Protein AF-A0A959P767-F1 (afdb_monomer)

Nearest PDB structures (foldseek):
  3qq6-assembly1_A  TM=7.472E-01  e=1.781E+00  Bacillus subtilis
  3zkc-assembly1_B  TM=8.055E-01  e=3.812E+00  Bacillus subtilis subsp. subtilis str. 168
  1b0n-assembly1_A  TM=5.247E-01  e=1.073E+00  Bacillus subtilis
  3zkc-assembly1_A  TM=7.778E-01  e=9.866E+00  Bacillus subtilis subsp. subtilis str. 168
  4yar-assembly1_A  TM=6.376E-01  e=6.7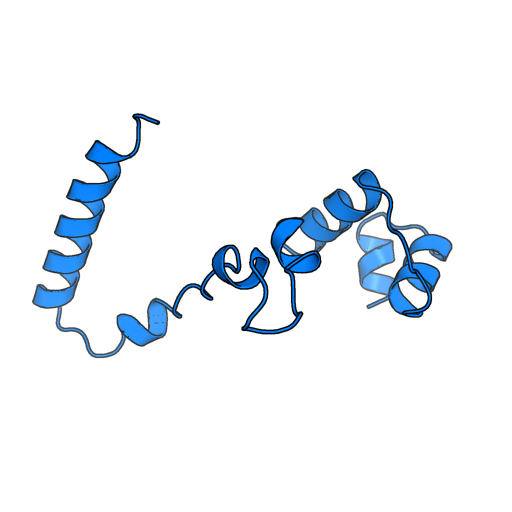44E+00  Streptomyces viridochromogenes

Structure (mmCIF, N/CA/C/O backbone):
data_AF-A0A959P767-F1
#
_entry.id   AF-A0A959P767-F1
#
loop_
_atom_site.group_PDB
_atom_site.id
_atom_site.type_symbol
_atom_site.label_atom_id
_atom_site.label_alt_id
_atom_site.label_comp_id
_atom_site.label_asym_id
_atom_site.label_entity_id
_atom_site.label_seq_id
_atom_site.pdbx_PDB_ins_code
_atom_site.Cartn_x
_atom_site.Cartn_y
_atom_site.Cartn_z
_atom_site.occupancy
_atom_site.B_iso_or_equiv
_atom_site.auth_seq_id
_atom_site.auth_comp_id
_atom_site.auth_asym_id
_atom_site.auth_atom_id
_atom_site.pdbx_PDB_model_num
ATOM 1 N N . MET A 1 1 ? 1.826 13.297 -9.909 1.00 85.00 1 MET A N 1
ATOM 2 C CA . MET A 1 1 ? 2.221 11.882 -9.734 1.00 85.00 1 MET A CA 1
ATOM 3 C C . MET A 1 1 ? 3.615 11.556 -10.279 1.00 85.00 1 MET A C 1
ATOM 5 O O . MET A 1 1 ? 4.451 11.141 -9.496 1.00 85.00 1 MET A O 1
ATOM 9 N N . ARG A 1 2 ? 3.938 11.784 -11.565 1.00 92.44 2 ARG A N 1
ATOM 10 C CA . ARG A 1 2 ? 5.291 11.481 -12.098 1.00 92.44 2 ARG A CA 1
ATOM 11 C C . ARG A 1 2 ? 6.429 12.159 -11.323 1.00 92.44 2 ARG A C 1
ATOM 13 O O . ARG A 1 2 ? 7.373 11.489 -10.937 1.00 92.44 2 ARG A O 1
ATOM 20 N N . ALA A 1 3 ? 6.319 13.468 -11.080 1.00 95.12 3 ALA A N 1
ATOM 21 C CA . ALA A 1 3 ? 7.320 14.215 -10.312 1.00 95.12 3 ALA A CA 1
ATOM 22 C C 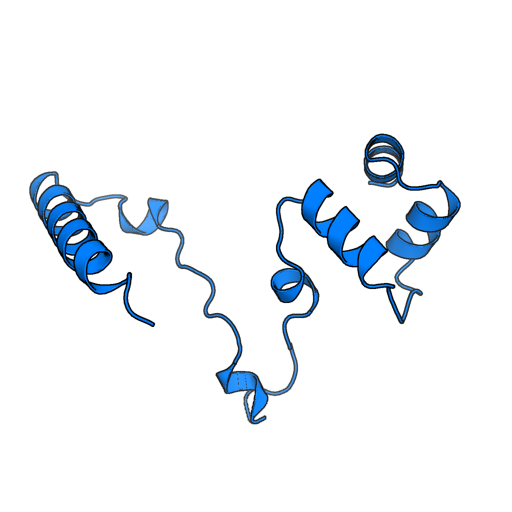. ALA A 1 3 ? 7.483 13.677 -8.880 1.00 95.12 3 ALA A C 1
ATOM 24 O O . ALA A 1 3 ? 8.592 13.620 -8.375 1.00 95.12 3 ALA A O 1
ATOM 25 N N . TYR A 1 4 ? 6.391 13.218 -8.263 1.00 96.06 4 TYR A N 1
ATOM 26 C CA . TYR A 1 4 ? 6.424 12.617 -6.933 1.00 96.06 4 TYR A CA 1
ATOM 27 C C . TYR A 1 4 ? 7.262 11.334 -6.920 1.00 96.06 4 TYR A C 1
ATOM 29 O O . TYR A 1 4 ? 8.174 11.227 -6.111 1.00 96.06 4 TYR A O 1
ATOM 37 N N . LEU A 1 5 ? 7.027 10.417 -7.867 1.00 95.19 5 LEU A N 1
ATOM 38 C CA . LEU A 1 5 ? 7.836 9.202 -8.011 1.00 95.19 5 LEU A CA 1
ATOM 39 C C . LEU A 1 5 ? 9.312 9.543 -8.253 1.00 95.19 5 LEU A C 1
ATOM 41 O O . LEU A 1 5 ? 10.185 8.998 -7.593 1.00 95.19 5 LEU A O 1
ATOM 45 N N . VAL A 1 6 ? 9.611 10.492 -9.143 1.00 95.81 6 VAL A N 1
ATOM 46 C CA . VAL A 1 6 ? 11.007 10.895 -9.389 1.00 95.81 6 VAL A CA 1
ATOM 47 C C . VAL A 1 6 ? 11.669 11.456 -8.126 1.00 95.81 6 VAL A C 1
ATOM 49 O O . VAL A 1 6 ? 12.799 11.089 -7.814 1.00 95.81 6 VAL A O 1
ATOM 52 N N . ASN A 1 7 ? 10.946 12.264 -7.348 1.00 96.25 7 ASN A N 1
ATOM 53 C CA . ASN A 1 7 ? 11.436 12.801 -6.077 1.00 96.25 7 ASN A CA 1
ATOM 54 C C . ASN A 1 7 ? 11.638 11.720 -4.998 1.00 96.25 7 ASN A C 1
ATOM 56 O O . ASN A 1 7 ? 12.415 11.938 -4.077 1.00 96.25 7 ASN A O 1
ATOM 60 N N . HIS A 1 8 ? 10.989 10.560 -5.130 1.00 95.00 8 HIS A N 1
ATOM 61 C CA . HIS A 1 8 ? 11.159 9.394 -4.252 1.00 95.00 8 HIS A CA 1
ATOM 62 C C . HIS A 1 8 ? 12.121 8.353 -4.852 1.00 95.00 8 HIS A C 1
ATOM 64 O O . HIS A 1 8 ? 12.041 7.161 -4.565 1.00 95.00 8 HIS A O 1
ATOM 70 N N . GLY A 1 9 ? 13.041 8.792 -5.718 1.00 93.50 9 GLY A N 1
ATOM 71 C CA . GLY A 1 9 ? 14.147 7.969 -6.206 1.00 93.50 9 GLY A CA 1
ATOM 72 C C . GLY A 1 9 ? 13.789 7.008 -7.338 1.00 93.50 9 GLY A C 1
ATOM 73 O O . GLY A 1 9 ? 14.566 6.099 -7.627 1.00 93.50 9 GLY A O 1
ATOM 74 N N . PHE A 1 10 ? 12.637 7.168 -7.991 1.00 95.56 10 PHE A N 1
ATOM 75 C CA . PHE A 1 10 ? 12.304 6.416 -9.201 1.00 95.56 10 PHE A CA 1
ATOM 76 C C . PHE A 1 10 ? 12.907 7.098 -10.429 1.00 95.56 10 PHE A C 1
ATOM 78 O O . PHE A 1 10 ? 12.849 8.317 -10.582 1.00 95.56 10 PHE A O 1
ATOM 85 N N . SER A 1 11 ? 13.452 6.315 -11.356 1.00 95.06 11 SER A N 1
ATOM 86 C CA . SER A 1 11 ? 13.853 6.854 -12.651 1.00 95.06 11 SER A CA 1
ATOM 87 C C . SER A 1 11 ? 12.633 7.341 -13.429 1.00 95.06 11 SER A C 1
ATOM 89 O O . SER A 1 11 ? 11.505 6.868 -13.264 1.00 95.06 11 SER A O 1
ATOM 91 N N . ASP A 1 12 ? 12.864 8.267 -14.351 1.00 95.06 12 ASP A N 1
ATOM 92 C CA . ASP A 1 12 ? 11.809 8.754 -15.232 1.00 95.06 12 ASP A CA 1
ATOM 93 C C . ASP A 1 12 ? 11.169 7.625 -16.070 1.00 95.06 12 ASP A C 1
ATOM 95 O O . ASP A 1 12 ? 9.955 7.587 -16.282 1.00 95.06 12 ASP A O 1
ATOM 99 N N . GLY A 1 13 ? 11.984 6.660 -16.506 1.00 93.81 13 GLY A N 1
ATOM 100 C CA . GLY A 1 13 ? 11.511 5.465 -17.204 1.00 93.81 13 GLY A CA 1
ATOM 101 C C . GLY A 1 13 ? 10.589 4.607 -16.335 1.00 93.81 13 GLY A C 1
ATOM 102 O O . GLY A 1 13 ? 9.487 4.273 -16.771 1.00 93.81 13 GLY A O 1
ATOM 103 N N . GLU A 1 14 ? 11.000 4.300 -15.099 1.00 92.69 14 GLU A N 1
ATOM 104 C CA . GLU A 1 14 ? 10.169 3.569 -14.131 1.00 92.69 14 GLU A CA 1
ATOM 105 C C . GLU A 1 14 ? 8.853 4.308 -13.870 1.00 92.69 14 GLU A C 1
ATOM 107 O O . GLU A 1 14 ? 7.783 3.712 -13.987 1.00 92.69 14 GLU A O 1
ATOM 112 N N . ALA A 1 15 ? 8.910 5.615 -13.602 1.00 94.31 15 ALA A N 1
ATOM 113 C CA . ALA A 1 15 ? 7.728 6.423 -13.328 1.00 94.31 15 ALA A CA 1
ATOM 114 C C . ALA A 1 15 ? 6.746 6.427 -14.511 1.00 94.31 15 ALA A C 1
ATOM 116 O O . ALA A 1 15 ? 5.541 6.261 -14.320 1.00 94.31 15 ALA A O 1
ATOM 117 N N . ARG A 1 16 ? 7.237 6.571 -15.749 1.00 93.94 16 ARG A N 1
ATOM 118 C CA . ARG A 1 16 ? 6.388 6.505 -16.950 1.00 93.94 16 ARG A CA 1
ATOM 119 C C . ARG A 1 16 ? 5.765 5.126 -17.143 1.00 93.94 16 ARG A C 1
ATOM 121 O O . ARG A 1 16 ? 4.575 5.042 -17.439 1.00 93.94 16 ARG A O 1
ATOM 128 N N . ASN A 1 17 ? 6.530 4.056 -16.945 1.00 92.44 17 ASN A N 1
ATOM 129 C CA . ASN A 1 17 ? 6.025 2.692 -17.102 1.00 92.44 17 ASN A CA 1
ATOM 130 C C . ASN A 1 17 ? 4.960 2.353 -16.053 1.00 92.44 17 ASN A C 1
ATOM 132 O O . ASN A 1 17 ? 3.902 1.827 -16.412 1.00 92.44 17 ASN A O 1
ATOM 136 N N . LEU A 1 18 ? 5.194 2.709 -14.788 1.00 91.50 18 LEU A N 1
ATOM 137 C CA . LEU A 1 18 ? 4.238 2.520 -13.696 1.00 91.50 18 LEU A CA 1
ATOM 138 C C . LEU A 1 18 ? 2.927 3.271 -13.962 1.00 91.50 18 LEU A C 1
ATOM 140 O O . LEU A 1 18 ? 1.851 2.684 -13.889 1.00 91.50 18 LEU A O 1
ATOM 144 N N . LEU A 1 19 ? 3.012 4.544 -14.362 1.00 92.88 19 LEU A N 1
ATOM 145 C CA . LEU A 1 19 ? 1.833 5.386 -14.594 1.00 92.88 19 LEU A CA 1
ATOM 146 C C . LEU A 1 19 ? 1.089 5.074 -15.895 1.00 92.88 19 LEU A C 1
ATOM 148 O O . LEU A 1 19 ? -0.064 5.465 -16.046 1.00 92.88 19 LEU A O 1
ATOM 152 N N . SER A 1 20 ? 1.720 4.373 -16.837 1.00 93.00 20 SER A N 1
ATOM 153 C CA . SER A 1 20 ? 1.084 4.025 -18.111 1.00 93.00 20 SER A CA 1
ATOM 154 C C . SER A 1 20 ? -0.062 3.016 -17.977 1.00 93.00 20 SER A C 1
ATOM 156 O O . SER A 1 20 ? -0.825 2.847 -18.925 1.00 93.00 20 SER A O 1
ATOM 158 N N . GLY A 1 21 ? -0.133 2.276 -16.862 1.00 85.81 21 GLY A N 1
ATOM 159 C CA . GLY A 1 21 ? -1.064 1.155 -16.681 1.00 85.81 21 GLY A CA 1
ATOM 160 C C . GLY A 1 21 ? -0.801 -0.052 -17.598 1.00 85.81 21 GLY A C 1
ATOM 161 O O . GLY A 1 21 ? -1.527 -1.043 -17.545 1.00 85.81 21 GLY A O 1
ATOM 162 N N . LYS A 1 22 ? 0.236 0.002 -18.448 1.00 87.75 22 LYS A N 1
ATOM 163 C CA . LYS A 1 22 ? 0.603 -1.083 -19.375 1.00 87.75 22 LYS A CA 1
ATOM 164 C C . LYS A 1 22 ? 1.476 -2.150 -18.720 1.00 87.75 22 LYS A C 1
ATOM 166 O O . LYS A 1 22 ? 1.578 -3.256 -19.243 1.00 87.75 22 LYS A O 1
ATOM 171 N N . THR A 1 23 ? 2.095 -1.825 -17.588 1.00 87.56 23 THR A N 1
ATOM 172 C CA . THR A 1 23 ? 2.940 -2.743 -16.823 1.00 87.56 23 THR A CA 1
ATOM 173 C C . THR A 1 23 ? 2.104 -3.914 -16.306 1.00 87.56 23 THR A C 1
ATOM 175 O O . THR A 1 23 ? 1.159 -3.717 -15.549 1.00 87.56 23 THR A O 1
ATOM 178 N N . LYS A 1 24 ? 2.437 -5.137 -16.737 1.00 87.69 24 LYS A N 1
ATOM 179 C CA . LYS A 1 24 ? 1.756 -6.381 -16.320 1.00 87.69 24 LYS A CA 1
ATOM 180 C C . LYS A 1 24 ? 2.476 -7.131 -15.201 1.00 87.69 24 LYS A C 1
ATOM 182 O O . LYS A 1 24 ? 1.898 -8.026 -14.600 1.00 87.69 24 LYS A O 1
ATOM 187 N N . SER A 1 25 ? 3.724 -6.767 -14.932 1.00 89.69 25 SER A N 1
ATOM 188 C CA . SER A 1 25 ? 4.569 -7.381 -13.912 1.00 89.69 25 SER A CA 1
ATOM 189 C C . SER A 1 25 ? 5.446 -6.319 -13.269 1.00 89.69 25 SER A C 1
ATOM 191 O O . SER A 1 25 ? 6.003 -5.473 -13.970 1.00 89.69 25 SER A O 1
ATOM 193 N N . VAL A 1 26 ? 5.618 -6.399 -11.957 1.00 90.44 26 VAL A N 1
ATOM 194 C CA . VAL A 1 26 ? 6.503 -5.528 -11.184 1.00 90.44 26 VAL A CA 1
ATOM 195 C C . VAL A 1 26 ? 7.515 -6.404 -10.452 1.00 90.44 26 VAL A C 1
ATOM 197 O O . VAL A 1 26 ? 7.168 -7.477 -9.962 1.00 90.44 26 VAL A O 1
ATOM 200 N N . ARG A 1 27 ? 8.783 -5.985 -10.414 1.00 92.19 27 ARG A N 1
ATOM 201 C CA . ARG A 1 27 ? 9.788 -6.668 -9.589 1.00 92.19 27 ARG A CA 1
ATOM 202 C C . ARG A 1 27 ? 9.499 -6.382 -8.112 1.00 92.19 27 ARG A C 1
ATOM 204 O O . ARG A 1 27 ? 9.022 -5.296 -7.789 1.00 92.19 27 ARG A O 1
ATOM 211 N N . LEU A 1 28 ? 9.790 -7.334 -7.224 1.00 93.25 28 LEU A N 1
ATOM 212 C CA . LEU A 1 28 ? 9.482 -7.199 -5.793 1.00 93.25 28 LEU A CA 1
ATOM 213 C C . LEU A 1 28 ? 10.181 -5.997 -5.147 1.00 93.25 28 LEU A C 1
ATOM 215 O O . LEU A 1 28 ? 9.571 -5.301 -4.350 1.00 93.25 28 LEU A O 1
ATOM 219 N N . ASP A 1 29 ? 11.416 -5.693 -5.539 1.00 93.94 29 ASP A N 1
ATOM 220 C CA . ASP A 1 29 ? 12.146 -4.519 -5.048 1.00 93.94 29 ASP A CA 1
ATOM 221 C C . ASP A 1 29 ? 11.481 -3.196 -5.458 1.00 93.94 29 ASP A C 1
ATOM 223 O O . ASP A 1 29 ? 11.411 -2.254 -4.671 1.00 93.94 29 ASP A O 1
ATOM 227 N N . LEU A 1 30 ? 10.944 -3.130 -6.679 1.00 93.06 30 LEU A N 1
ATOM 228 C CA . LEU A 1 30 ? 10.179 -1.975 -7.142 1.00 93.06 30 LEU A CA 1
ATOM 229 C C . LEU A 1 30 ? 8.840 -1.849 -6.398 1.00 93.06 30 LEU A C 1
ATOM 231 O O . LEU A 1 30 ? 8.416 -0.736 -6.095 1.00 93.06 30 LEU A O 1
ATOM 235 N N . LEU A 1 31 ? 8.196 -2.976 -6.083 1.00 94.25 31 LEU A N 1
ATOM 236 C CA . LEU A 1 31 ? 6.972 -3.018 -5.282 1.00 94.25 31 LEU A CA 1
ATOM 237 C C . LEU A 1 31 ? 7.214 -2.529 -3.846 1.00 94.25 31 LEU A C 1
ATOM 239 O O . LEU A 1 31 ? 6.426 -1.737 -3.337 1.00 94.25 31 LEU A O 1
ATOM 243 N N . THR A 1 32 ? 8.317 -2.944 -3.220 1.00 94.25 32 THR A N 1
ATOM 244 C CA . THR A 1 32 ? 8.700 -2.478 -1.881 1.00 94.25 32 THR A CA 1
ATOM 245 C C . THR A 1 32 ? 8.937 -0.972 -1.870 1.00 94.25 32 THR A C 1
ATOM 247 O O . THR A 1 32 ? 8.313 -0.274 -1.079 1.00 94.25 32 THR A O 1
ATOM 250 N N . ARG A 1 33 ? 9.731 -0.447 -2.814 1.00 94.81 33 ARG A N 1
ATOM 251 C CA . ARG A 1 33 ? 9.977 1.002 -2.946 1.00 94.81 33 ARG A CA 1
ATOM 252 C C . ARG A 1 33 ? 8.692 1.802 -3.149 1.00 94.81 33 ARG A C 1
ATOM 254 O O . ARG A 1 33 ? 8.567 2.917 -2.655 1.00 94.81 33 ARG A O 1
ATOM 261 N N . LEU A 1 34 ? 7.736 1.255 -3.905 1.00 94.62 34 LEU A N 1
ATOM 262 C CA . LEU A 1 34 ? 6.419 1.875 -4.063 1.00 94.62 34 LEU A CA 1
ATOM 263 C C . LEU A 1 34 ? 5.710 1.976 -2.721 1.00 94.62 34 LEU A C 1
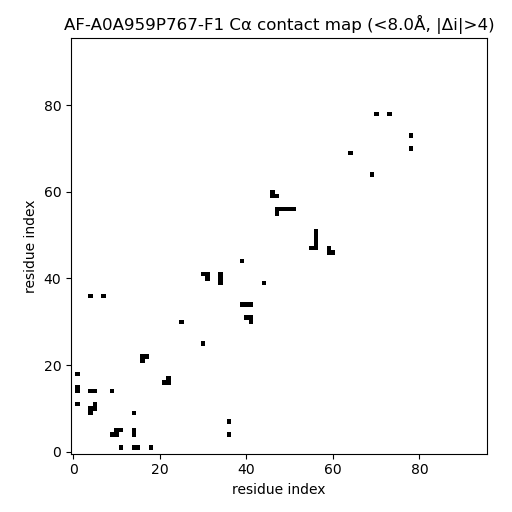ATOM 265 O O . LEU A 1 34 ? 5.218 3.043 -2.377 1.00 94.62 34 LEU A O 1
ATOM 269 N N . CYS A 1 35 ? 5.682 0.896 -1.954 1.00 94.94 35 CYS A N 1
ATOM 270 C CA . CYS A 1 35 ? 4.999 0.920 -0.675 1.00 94.94 35 CYS A CA 1
ATOM 271 C C . CYS A 1 35 ? 5.689 1.758 0.399 1.00 94.94 35 CYS A C 1
ATOM 273 O O . CYS A 1 35 ? 4.994 2.379 1.193 1.00 94.94 35 CYS A O 1
ATOM 275 N N . GLU A 1 36 ? 7.014 1.879 0.367 1.00 94.81 36 GLU A N 1
ATOM 276 C CA . GLU A 1 36 ? 7.737 2.851 1.192 1.00 94.81 36 GLU A CA 1
ATOM 277 C C . GLU A 1 36 ? 7.345 4.293 0.844 1.00 94.81 36 GLU A C 1
ATOM 279 O O . GLU A 1 36 ? 7.155 5.111 1.736 1.00 94.81 36 GLU A O 1
ATOM 284 N N . ALA A 1 37 ? 7.176 4.604 -0.446 1.00 95.19 37 ALA A N 1
ATOM 285 C CA . ALA A 1 37 ? 6.769 5.939 -0.877 1.00 95.19 37 ALA A CA 1
ATOM 286 C C . ALA A 1 37 ? 5.303 6.260 -0.537 1.00 95.19 37 ALA A C 1
ATOM 288 O O . ALA A 1 37 ? 4.983 7.413 -0.286 1.00 95.19 37 ALA A O 1
ATOM 289 N N . PHE A 1 38 ? 4.409 5.268 -0.550 1.00 94.00 38 PHE A N 1
ATOM 290 C CA . PHE A 1 38 ? 2.963 5.465 -0.371 1.00 94.00 38 PHE A CA 1
ATOM 291 C C . PHE A 1 38 ? 2.418 4.965 0.972 1.00 94.00 38 PHE A C 1
ATOM 293 O O . PHE A 1 38 ? 1.202 4.873 1.121 1.00 94.00 38 PHE A O 1
ATOM 300 N N . GLU A 1 39 ? 3.295 4.632 1.921 1.00 93.12 39 GLU A N 1
ATOM 301 C CA . GLU A 1 39 ? 2.924 4.137 3.253 1.00 93.12 39 GLU A CA 1
ATOM 302 C C . GLU A 1 39 ? 1.958 2.934 3.191 1.00 93.12 39 GLU A C 1
ATOM 304 O O . GLU A 1 39 ? 0.957 2.866 3.902 1.00 93.12 39 GLU A O 1
ATOM 309 N N . CYS A 1 40 ? 2.253 1.968 2.312 1.00 91.19 40 CYS A N 1
ATOM 310 C CA . CYS A 1 40 ? 1.486 0.724 2.179 1.00 91.19 40 CYS A CA 1
ATOM 311 C C . CYS A 1 40 ? 2.298 -0.529 2.505 1.00 91.19 40 CYS A C 1
ATOM 313 O O . CYS A 1 40 ? 3.508 -0.489 2.714 1.00 91.19 40 CYS A O 1
ATOM 315 N N . SER A 1 41 ? 1.627 -1.680 2.501 1.00 89.94 41 SER A N 1
ATOM 316 C CA . SER A 1 41 ? 2.250 -2.996 2.387 1.00 89.94 41 SER A CA 1
ATOM 317 C C . SER A 1 41 ? 2.021 -3.589 0.987 1.00 89.94 41 SER A C 1
ATOM 319 O O . SER A 1 41 ? 1.002 -3.303 0.352 1.00 89.94 41 SER A O 1
ATOM 321 N N . PRO A 1 42 ? 2.907 -4.475 0.489 1.00 91.44 42 PRO A N 1
ATOM 322 C CA . PRO A 1 42 ? 2.717 -5.151 -0.800 1.00 91.44 42 PRO A CA 1
ATOM 323 C C . PRO A 1 42 ? 1.353 -5.838 -0.953 1.00 91.44 42 PRO A C 1
ATOM 325 O O . PRO A 1 42 ? 0.785 -5.862 -2.045 1.00 91.44 42 PRO A O 1
ATOM 328 N N . ASN A 1 43 ? 0.803 -6.350 0.150 1.00 87.44 43 ASN A N 1
ATOM 329 C CA . ASN A 1 43 ? -0.510 -6.991 0.174 1.00 87.44 43 ASN A CA 1
ATOM 330 C C . ASN A 1 43 ? -1.648 -6.018 -0.153 1.00 87.44 43 ASN A C 1
ATOM 332 O O . ASN A 1 43 ? -2.663 -6.447 -0.685 1.00 87.44 43 ASN A O 1
ATOM 336 N N . ASP A 1 44 ? -1.486 -4.722 0.116 1.00 85.94 44 ASP A N 1
ATOM 337 C CA . ASP A 1 44 ? -2.517 -3.719 -0.171 1.00 85.94 44 ASP A CA 1
ATOM 338 C C . ASP A 1 44 ? -2.587 -3.402 -1.677 1.00 85.94 44 ASP A C 1
ATOM 340 O O . ASP A 1 44 ? -3.642 -3.039 -2.197 1.00 85.94 44 ASP A O 1
ATOM 344 N N . LEU A 1 45 ? -1.479 -3.602 -2.404 1.00 87.50 45 LEU A N 1
ATOM 345 C CA . LEU A 1 45 ? -1.407 -3.458 -3.863 1.00 87.50 45 LEU A CA 1
ATOM 346 C C . LEU A 1 45 ? -1.775 -4.746 -4.610 1.00 87.50 45 LEU A C 1
ATOM 348 O O . LEU A 1 45 ? -2.281 -4.683 -5.731 1.00 87.50 45 LEU A O 1
ATOM 352 N N . LEU A 1 46 ? -1.499 -5.902 -4.005 1.00 87.19 46 LEU A N 1
ATOM 353 C CA . LEU A 1 46 ? -1.712 -7.226 -4.597 1.00 87.19 46 LEU A CA 1
ATOM 354 C C . LEU A 1 46 ? -2.985 -7.925 -4.099 1.00 87.19 46 LEU A C 1
ATOM 356 O O . LEU A 1 46 ? -3.165 -9.112 -4.373 1.00 87.19 46 LEU A O 1
ATOM 360 N N . ASP A 1 47 ? -3.862 -7.212 -3.388 1.00 84.50 47 ASP A N 1
ATOM 361 C CA . ASP A 1 47 ? -5.096 -7.788 -2.859 1.00 84.50 47 ASP A CA 1
ATOM 362 C C . ASP A 1 47 ? -5.958 -8.391 -3.978 1.00 84.50 47 ASP A C 1
ATOM 364 O O 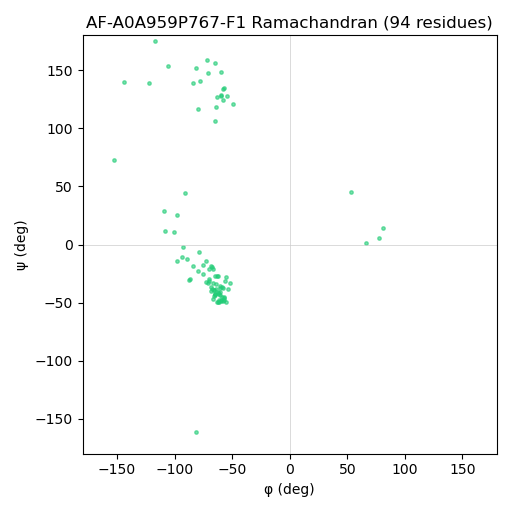. ASP A 1 47 ? -6.158 -7.809 -5.054 1.00 84.50 47 ASP A O 1
ATOM 368 N N . TRP A 1 48 ? -6.471 -9.591 -3.726 1.00 83.12 48 TRP A N 1
ATOM 369 C CA . TRP A 1 48 ? -7.189 -10.357 -4.729 1.00 83.12 48 TRP A CA 1
ATOM 370 C C . TRP A 1 48 ? -8.629 -9.846 -4.861 1.00 83.12 48 TRP A C 1
ATOM 372 O O . TRP A 1 48 ? -9.437 -9.940 -3.938 1.00 83.12 48 TRP A O 1
ATOM 382 N N . ARG A 1 49 ? -8.970 -9.319 -6.044 1.00 81.50 49 ARG A N 1
ATOM 383 C CA . ARG A 1 49 ? -10.286 -8.719 -6.349 1.00 81.50 49 ARG A CA 1
ATOM 384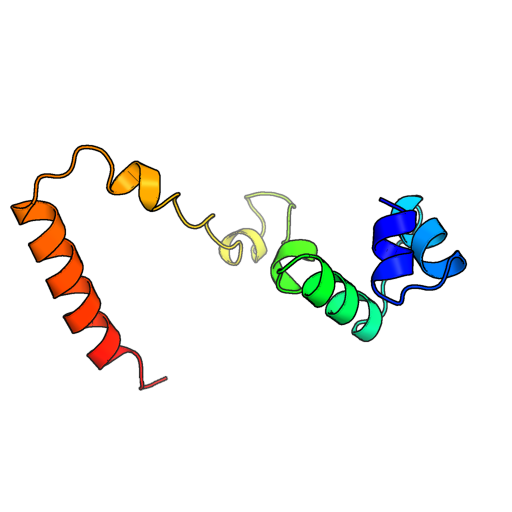 C C . ARG A 1 49 ? -11.144 -9.555 -7.305 1.00 81.50 49 ARG A C 1
ATOM 386 O O . ARG A 1 49 ? -11.907 -8.995 -8.089 1.00 81.50 49 ARG A O 1
ATOM 393 N N . GLY A 1 50 ? -10.977 -10.875 -7.302 1.00 83.31 50 GLY A N 1
ATOM 394 C CA . GLY A 1 50 ? -11.786 -11.764 -8.138 1.00 83.31 50 GLY A CA 1
ATOM 395 C C . GLY A 1 50 ? -13.158 -12.089 -7.532 1.00 83.31 50 GLY A C 1
ATOM 396 O O . GLY A 1 50 ? -13.651 -11.389 -6.649 1.00 83.31 50 GLY A O 1
ATOM 397 N N . ASP A 1 51 ? -13.776 -13.162 -8.026 1.00 86.06 51 ASP A N 1
ATOM 398 C CA . ASP A 1 51 ? -15.117 -13.613 -7.631 1.00 86.06 51 ASP A CA 1
ATOM 399 C C . ASP A 1 51 ? -15.258 -13.903 -6.118 1.00 86.06 51 ASP A C 1
ATOM 401 O O . ASP A 1 51 ? -14.463 -14.622 -5.513 1.00 86.06 51 ASP A O 1
ATOM 405 N N . ALA A 1 52 ? -16.332 -13.412 -5.502 1.00 81.12 52 ALA A N 1
ATOM 406 C CA . ALA A 1 52 ? -16.663 -13.707 -4.111 1.00 81.12 52 ALA A CA 1
ATOM 407 C C . ALA A 1 52 ? -16.775 -15.220 -3.812 1.00 81.12 52 ALA A C 1
ATOM 409 O O . ALA A 1 52 ? -16.492 -15.629 -2.687 1.00 81.12 52 ALA A O 1
ATOM 410 N N . GLY A 1 53 ? -17.128 -16.053 -4.799 1.00 86.19 53 GLY A N 1
ATOM 411 C CA . GLY A 1 53 ? -17.232 -17.510 -4.651 1.00 86.19 53 GLY A CA 1
ATOM 412 C C . GLY A 1 53 ? -15.905 -18.284 -4.681 1.00 86.19 53 GLY A C 1
ATOM 413 O O . GLY A 1 53 ? -15.900 -19.495 -4.466 1.00 86.19 53 GLY A O 1
ATOM 414 N N . HIS A 1 54 ? -14.774 -17.632 -4.959 1.00 90.44 54 HIS A N 1
ATOM 415 C CA . HIS A 1 54 ? -13.475 -18.305 -5.057 1.00 90.44 54 HIS A CA 1
ATOM 416 C C . HIS A 1 54 ? -12.839 -18.542 -3.682 1.00 90.44 54 HIS A C 1
ATOM 418 O O . HIS A 1 54 ? -12.981 -17.727 -2.780 1.00 90.44 54 HIS A O 1
ATOM 424 N N . VAL A 1 55 ? -12.018 -19.586 -3.537 1.00 88.75 55 VAL A N 1
ATOM 425 C CA . VAL A 1 55 ? -11.344 -19.915 -2.262 1.00 88.75 55 VAL A CA 1
ATOM 426 C C . VAL A 1 55 ? -10.488 -18.772 -1.699 1.00 88.75 55 VAL A C 1
ATOM 428 O O . VAL A 1 55 ? -10.401 -18.599 -0.488 1.00 88.75 55 VAL A O 1
ATOM 431 N N . LEU A 1 56 ? -9.902 -17.945 -2.572 1.00 85.50 56 LEU A N 1
ATOM 432 C CA . LEU A 1 56 ? -9.091 -16.786 -2.170 1.00 85.50 56 LEU A CA 1
ATOM 433 C C . LEU A 1 56 ? -9.921 -15.621 -1.616 1.00 85.50 56 LEU A C 1
ATOM 435 O O . LEU A 1 56 ? -9.353 -14.737 -0.982 1.00 85.50 56 LEU A O 1
ATOM 439 N N . SER A 1 57 ? -11.245 -15.609 -1.807 1.00 84.69 57 SER A N 1
ATOM 440 C CA . SER A 1 57 ? -12.100 -14.561 -1.240 1.00 84.69 57 SER A CA 1
ATOM 441 C C . SER A 1 57 ? -12.077 -14.571 0.291 1.00 84.69 57 SER A C 1
ATOM 443 O O . SER A 1 57 ? -12.203 -13.517 0.908 1.00 84.69 57 SER A O 1
ATOM 445 N N . GLN A 1 58 ? -11.823 -15.737 0.892 1.00 83.56 58 GLN A N 1
ATOM 446 C CA . GLN A 1 58 ? -11.701 -15.926 2.339 1.00 83.56 58 GLN A CA 1
ATOM 447 C C . GLN A 1 58 ? -10.431 -15.291 2.920 1.00 83.56 58 GLN A C 1
ATOM 449 O O . GLN A 1 58 ? -10.373 -15.024 4.114 1.00 83.56 58 GLN A O 1
ATOM 454 N N . LEU A 1 59 ? -9.416 -15.051 2.082 1.00 81.19 59 LEU A N 1
ATOM 455 C CA . LEU A 1 59 ? -8.148 -14.437 2.483 1.00 81.19 59 LEU A CA 1
ATOM 456 C C . LEU A 1 59 ? -8.147 -12.915 2.312 1.00 81.19 59 LEU A C 1
ATOM 458 O O . LEU A 1 59 ? -7.150 -12.266 2.631 1.00 81.19 59 LEU A O 1
ATOM 462 N N . ARG A 1 60 ? -9.233 -12.332 1.791 1.00 80.06 60 ARG A N 1
ATOM 463 C CA . ARG A 1 60 ? -9.337 -10.882 1.627 1.00 80.06 60 ARG A CA 1
ATOM 464 C C . ARG A 1 60 ? -9.299 -10.228 2.999 1.00 80.06 60 ARG A C 1
ATOM 466 O O . ARG A 1 60 ? -10.107 -10.558 3.868 1.00 80.06 60 ARG A O 1
ATOM 473 N N . LYS A 1 61 ? -8.392 -9.266 3.179 1.00 72.44 61 LYS A N 1
ATOM 474 C CA . LYS A 1 61 ? -8.404 -8.426 4.377 1.00 72.44 61 LYS A CA 1
ATOM 475 C C . LYS A 1 61 ? -9.765 -7.732 4.444 1.00 72.44 61 LYS A C 1
ATOM 477 O O . LYS A 1 61 ? -10.161 -7.042 3.502 1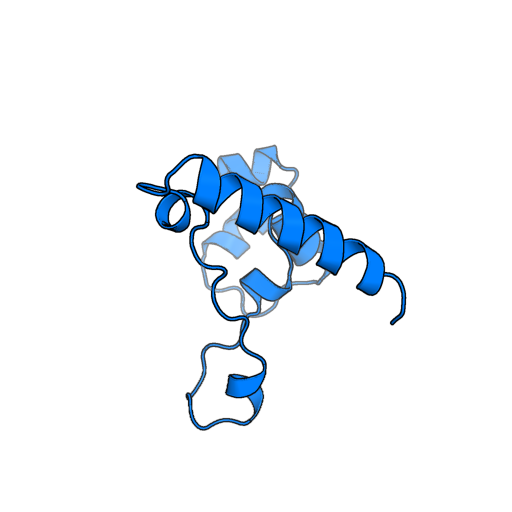.00 72.44 61 LYS A O 1
ATOM 482 N N . SER A 1 62 ? -10.484 -7.887 5.553 1.00 68.31 62 SER A N 1
ATOM 483 C CA . SER A 1 62 ? -11.575 -6.965 5.856 1.00 68.31 62 SER A CA 1
ATOM 484 C C . SER A 1 62 ? -10.962 -5.572 5.948 1.00 68.31 62 SER A C 1
ATOM 486 O O . SER A 1 62 ? -9.973 -5.404 6.666 1.00 68.31 62 SER A O 1
ATOM 488 N N . MET A 1 63 ? -11.506 -4.589 5.223 1.00 65.31 63 MET A N 1
ATOM 489 C CA . MET A 1 63 ? -11.128 -3.194 5.454 1.00 65.31 63 MET A CA 1
ATOM 490 C C . MET A 1 63 ? -11.236 -2.935 6.953 1.00 65.31 63 MET A C 1
ATOM 492 O O . MET A 1 63 ? -12.306 -3.149 7.528 1.00 65.31 63 MET A O 1
ATOM 496 N N . ALA A 1 64 ? -10.123 -2.538 7.576 1.00 69.06 64 ALA A N 1
ATOM 497 C CA . ALA A 1 64 ? -10.161 -2.112 8.961 1.00 69.06 64 ALA A CA 1
ATOM 498 C C . ALA A 1 64 ? -11.217 -1.000 9.049 1.00 69.06 64 ALA A C 1
ATOM 500 O O . ALA A 1 64 ? -11.211 -0.093 8.206 1.00 69.06 64 ALA A O 1
ATOM 501 N N . PRO A 1 65 ? -12.180 -1.103 9.976 1.00 73.81 65 PRO A N 1
ATOM 502 C CA . PRO A 1 65 ? -13.168 -0.054 10.124 1.00 73.81 65 PRO A CA 1
ATOM 503 C C . PRO A 1 65 ? -12.452 1.254 10.468 1.00 73.81 65 PRO A C 1
ATOM 505 O O . PRO A 1 65 ? -11.411 1.244 11.125 1.00 73.81 65 PRO A O 1
ATOM 508 N N . ASN A 1 66 ? -13.008 2.378 10.022 1.00 82.69 66 ASN A N 1
ATOM 509 C CA . ASN A 1 66 ? -12.521 3.685 10.436 1.00 82.69 66 ASN A CA 1
ATOM 510 C C . ASN A 1 66 ? -12.767 3.822 11.947 1.00 82.69 66 ASN A C 1
ATOM 512 O O . ASN A 1 66 ? -13.915 3.914 12.390 1.00 82.69 66 ASN A O 1
ATOM 516 N N . ILE A 1 67 ? -11.695 3.735 12.734 1.00 87.06 67 ILE A N 1
ATOM 517 C CA . ILE A 1 67 ? -11.786 3.693 14.193 1.00 87.06 67 ILE A CA 1
ATOM 518 C C . ILE A 1 67 ? -12.291 5.037 14.710 1.00 87.06 67 ILE A C 1
ATOM 520 O O . ILE A 1 67 ? -13.132 5.061 15.601 1.00 87.06 67 ILE A O 1
ATOM 524 N N . GLU A 1 68 ? -11.869 6.147 14.107 1.00 86.88 68 GLU A N 1
ATOM 525 C CA . GLU A 1 68 ? -12.287 7.494 14.489 1.00 86.88 68 GLU A CA 1
ATOM 526 C C . GLU A 1 68 ? -13.813 7.647 14.428 1.00 86.88 68 GLU A C 1
ATOM 528 O O . GLU A 1 68 ? -14.425 8.102 15.392 1.00 86.88 68 GLU A O 1
ATOM 533 N N . GLN A 1 69 ? -14.442 7.172 13.350 1.00 87.00 69 GLN A N 1
ATOM 534 C CA . GLN A 1 69 ? -15.900 7.153 13.203 1.00 87.00 69 GLN A CA 1
ATOM 535 C C . GLN A 1 69 ? -16.595 6.248 14.226 1.00 87.00 69 GLN A C 1
ATOM 537 O O . GLN A 1 69 ? -17.710 6.542 14.648 1.00 87.00 69 GLN A O 1
ATOM 542 N N . LEU A 1 70 ? -15.971 5.138 14.629 1.00 86.12 70 LEU A N 1
ATOM 543 C CA . LEU A 1 70 ? -16.541 4.239 15.640 1.00 86.12 70 LEU A CA 1
ATOM 544 C C . LEU A 1 70 ? -16.477 4.825 17.055 1.00 86.12 70 LEU A C 1
ATOM 546 O O . LEU A 1 70 ? -17.346 4.534 17.887 1.00 86.12 70 LEU A O 1
ATOM 550 N N . LEU A 1 71 ? -15.443 5.623 17.324 1.00 90.56 71 LEU A N 1
ATOM 551 C CA . LEU A 1 71 ? -15.246 6.315 18.593 1.00 90.56 71 LEU A CA 1
ATOM 552 C C . LEU A 1 71 ? -16.104 7.582 18.695 1.00 90.56 71 LEU A C 1
ATOM 554 O O . LE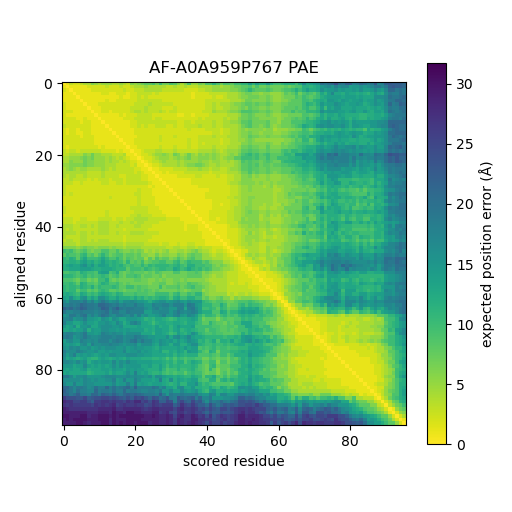U A 1 71 ? -16.425 8.017 19.802 1.00 90.56 71 LEU A O 1
ATOM 558 N N . GLU A 1 72 ? -16.518 8.154 17.564 1.00 93.06 72 GLU A N 1
ATOM 559 C CA . GLU A 1 72 ? -17.389 9.324 17.536 1.00 93.06 72 GLU A CA 1
ATOM 560 C C . GLU A 1 72 ? -18.733 9.035 18.237 1.00 93.06 72 GLU A C 1
ATOM 562 O O . GLU A 1 72 ? -19.406 8.028 18.002 1.00 93.06 72 GLU A O 1
ATOM 567 N N . GLY A 1 73 ? -19.114 9.913 19.168 1.00 90.62 73 GLY A N 1
ATOM 568 C CA . GLY A 1 73 ? -20.345 9.779 19.954 1.00 90.62 73 GLY A CA 1
ATOM 569 C C . GLY A 1 73 ? -20.293 8.772 21.110 1.00 90.62 73 GLY A C 1
ATOM 570 O O . GLY A 1 73 ? -21.324 8.546 21.742 1.00 90.62 73 GLY A O 1
ATOM 571 N N . LYS A 1 74 ? -19.133 8.174 21.414 1.00 94.94 74 LYS A N 1
ATOM 572 C CA . LYS A 1 74 ? -18.954 7.349 22.621 1.00 94.94 74 LYS A CA 1
ATOM 573 C C . LYS A 1 74 ? -18.784 8.225 23.860 1.00 94.94 74 LYS A C 1
ATOM 575 O O . LYS A 1 74 ? -18.118 9.259 23.823 1.00 94.94 74 LYS A O 1
ATOM 580 N N . SER A 1 75 ? -19.382 7.802 24.968 1.00 96.25 75 SER A N 1
ATOM 581 C CA . SER A 1 75 ? -19.182 8.443 26.267 1.00 96.25 75 SER A CA 1
ATOM 582 C C . SER A 1 75 ? -17.782 8.152 26.829 1.00 96.25 75 SER A C 1
ATOM 584 O O . SER A 1 75 ? -17.161 7.152 26.454 1.00 96.25 75 SER A O 1
ATOM 586 N N . PRO A 1 76 ? -17.279 8.974 27.768 1.00 95.00 76 PRO A N 1
ATOM 587 C CA . PRO A 1 76 ? -16.002 8.714 28.433 1.00 95.00 76 PRO A CA 1
ATOM 588 C C . PRO A 1 76 ? -15.909 7.316 29.063 1.00 95.00 76 PRO A C 1
ATOM 590 O O . PRO A 1 76 ? -14.867 6.677 28.967 1.00 95.00 76 PRO A O 1
ATOM 593 N N . GLN A 1 77 ? -17.002 6.814 29.646 1.00 95.19 77 GLN A N 1
ATOM 594 C CA . GLN A 1 77 ? -17.052 5.492 30.277 1.00 95.19 77 GLN A CA 1
ATOM 595 C C . GLN A 1 77 ? -16.945 4.357 29.252 1.00 95.19 77 GLN A C 1
ATOM 597 O O . GLN A 1 77 ? -16.261 3.365 29.489 1.00 95.19 77 GLN A O 1
ATOM 602 N N . GLU A 1 78 ? -17.606 4.497 28.100 1.00 94.75 78 GLU A N 1
ATOM 603 C CA . GLU A 1 78 ? -17.490 3.520 27.013 1.00 94.75 78 GLU A CA 1
ATOM 604 C C . GLU A 1 78 ? -16.074 3.499 26.429 1.00 94.75 78 GLU A C 1
ATOM 606 O O . GLU A 1 78 ? -15.555 2.427 26.125 1.00 94.75 78 GLU A O 1
ATOM 611 N N . LEU A 1 79 ? -15.436 4.666 26.298 1.00 94.81 79 LEU A N 1
ATOM 612 C CA . LEU A 1 79 ? -14.053 4.771 25.830 1.00 94.81 79 LEU A CA 1
ATOM 613 C C . LEU A 1 79 ? -13.068 4.118 26.806 1.00 94.81 79 LEU A C 1
ATOM 615 O O . LEU A 1 79 ? -12.182 3.384 26.373 1.00 94.81 79 LEU A O 1
ATOM 619 N N . GLU A 1 80 ? -13.236 4.339 28.109 1.00 95.12 80 GLU A N 1
ATOM 620 C CA . GLU A 1 80 ? -12.400 3.724 29.145 1.00 95.12 80 GLU A CA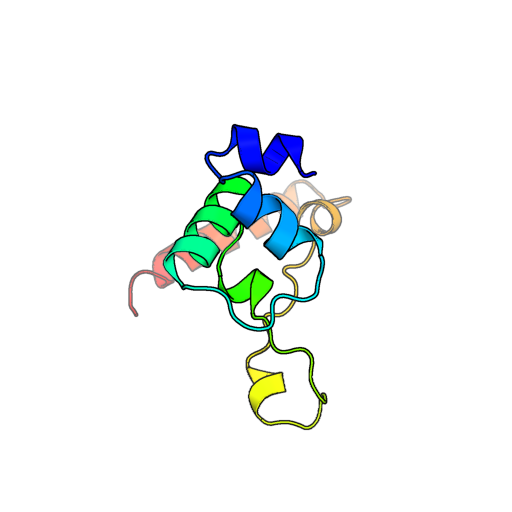 1
ATOM 621 C C . GLU A 1 80 ? -12.510 2.191 29.127 1.00 95.12 80 GLU A C 1
ATOM 623 O O . GL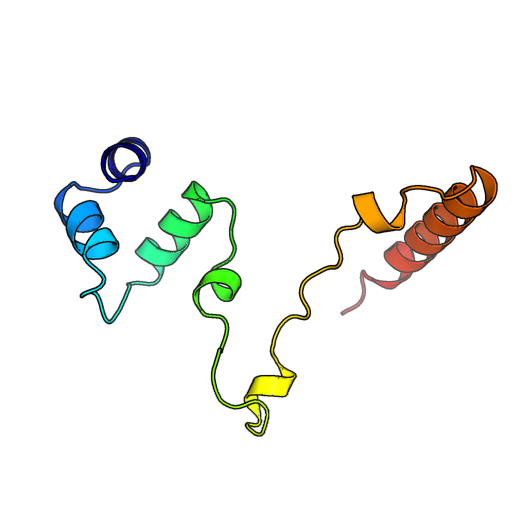U A 1 80 ? -11.496 1.493 29.160 1.00 95.12 80 GLU A O 1
ATOM 628 N N . GLU A 1 81 ? -13.723 1.656 28.966 1.00 95.50 81 GLU A N 1
ATOM 629 C CA . GLU A 1 81 ? -13.940 0.212 28.841 1.00 95.50 81 GLU A CA 1
ATOM 630 C C . GLU A 1 81 ? -13.331 -0.366 27.552 1.00 95.50 81 GLU A C 1
ATOM 632 O O . GLU A 1 81 ? -12.748 -1.452 27.576 1.00 95.50 81 GLU A O 1
ATOM 637 N N . ILE A 1 82 ? -13.416 0.351 26.425 1.00 93.75 82 ILE A N 1
ATOM 638 C CA . ILE A 1 82 ? -12.751 -0.052 25.175 1.00 93.75 82 ILE A CA 1
ATOM 639 C C . ILE A 1 82 ? -11.234 -0.135 25.384 1.00 93.75 82 ILE A C 1
ATOM 641 O O . ILE A 1 82 ? -10.625 -1.144 25.027 1.00 93.75 82 ILE A O 1
ATOM 645 N N . LEU A 1 83 ? -10.630 0.892 25.989 1.00 92.12 83 LEU A N 1
ATOM 646 C CA . LEU A 1 83 ? -9.189 0.940 26.246 1.00 92.12 83 LEU A CA 1
ATOM 647 C C . LEU A 1 83 ? -8.743 -0.186 27.183 1.00 92.12 83 LEU A C 1
ATOM 649 O O . LEU A 1 83 ? -7.740 -0.844 26.905 1.00 92.12 83 LEU A O 1
ATOM 653 N N . ARG A 1 84 ? -9.521 -0.468 28.236 1.00 94.50 84 ARG A N 1
ATOM 654 C CA . ARG A 1 84 ? -9.271 -1.588 29.153 1.00 94.50 84 ARG A CA 1
ATOM 655 C C . ARG A 1 84 ? -9.212 -2.921 28.406 1.00 94.50 84 ARG A C 1
ATOM 657 O O . ARG A 1 84 ? -8.267 -3.684 28.566 1.00 94.50 84 ARG A O 1
ATOM 664 N N . ARG A 1 85 ? -10.185 -3.179 27.530 1.00 92.75 85 ARG A N 1
ATOM 665 C CA . ARG A 1 85 ? -10.253 -4.428 26.755 1.00 92.75 85 ARG A CA 1
ATOM 666 C C . ARG A 1 85 ? -9.124 -4.580 25.735 1.00 92.75 85 ARG A C 1
ATOM 668 O O . ARG A 1 85 ? -8.718 -5.708 25.457 1.00 92.75 85 ARG A O 1
ATOM 675 N N . ILE A 1 86 ? -8.649 -3.480 25.149 1.00 92.19 86 ILE A N 1
ATOM 676 C CA . ILE A 1 86 ? -7.504 -3.501 24.228 1.00 92.19 86 ILE A CA 1
ATOM 677 C C . ILE A 1 86 ? -6.236 -3.881 24.993 1.00 92.19 86 ILE A C 1
ATOM 679 O O . ILE A 1 86 ? -5.540 -4.798 24.564 1.00 92.19 86 ILE A O 1
ATOM 683 N N . ALA A 1 87 ? -5.994 -3.257 26.151 1.00 90.44 87 ALA A N 1
ATOM 684 C CA . ALA A 1 87 ? -4.853 -3.583 27.007 1.00 90.44 87 ALA A CA 1
ATOM 685 C C . ALA A 1 87 ? -4.846 -5.071 27.409 1.00 90.44 87 ALA A C 1
ATOM 687 O O . ALA A 1 87 ? -3.834 -5.747 27.241 1.00 90.44 87 ALA A O 1
ATOM 688 N N . ASP A 1 88 ? -6.004 -5.610 27.807 1.00 90.50 88 ASP A N 1
ATOM 689 C CA . ASP A 1 88 ? -6.164 -7.031 28.151 1.00 90.50 88 ASP A CA 1
ATOM 690 C C . ASP A 1 88 ? -5.878 -7.977 26.956 1.00 90.50 88 ASP A C 1
ATOM 692 O O . ASP A 1 88 ? -5.502 -9.136 27.140 1.00 90.50 88 ASP A O 1
ATOM 696 N N . SER A 1 89 ? -6.068 -7.509 25.715 1.00 78.56 89 SER A N 1
ATOM 697 C CA . SER A 1 89 ? -5.883 -8.313 24.496 1.00 78.56 89 SER A CA 1
ATOM 698 C C . SER A 1 89 ? -4.434 -8.318 23.992 1.00 78.56 89 SER A C 1
ATOM 700 O O . SER A 1 89 ? -4.001 -9.308 23.397 1.00 78.56 89 SER A O 1
ATOM 702 N N . GLU A 1 90 ? -3.665 -7.252 24.237 1.00 65.88 90 GLU A N 1
ATOM 703 C CA . GLU A 1 90 ? -2.247 -7.178 23.854 1.00 65.88 90 GLU A CA 1
ATOM 704 C C . GLU A 1 90 ? -1.367 -8.118 24.696 1.00 65.88 90 GLU A C 1
ATOM 706 O O . GLU A 1 90 ? -0.420 -8.713 24.175 1.00 65.88 90 GLU A O 1
ATOM 711 N N . GLU A 1 91 ? -1.733 -8.367 25.957 1.00 54.12 91 GLU A N 1
ATOM 712 C CA . GLU A 1 91 ? -1.029 -9.314 26.836 1.00 54.12 91 GLU A CA 1
ATOM 713 C C . GLU A 1 91 ? -1.172 -10.787 26.388 1.00 54.12 91 GLU A C 1
ATOM 715 O O . GLU A 1 91 ? -0.341 -11.631 26.733 1.00 54.12 91 GLU A O 1
ATOM 720 N N . GLY A 1 92 ? -2.171 -11.106 25.556 1.00 48.44 92 GLY A N 1
ATOM 721 C CA . GLY A 1 92 ? -2.375 -12.437 24.968 1.00 48.44 92 GLY A CA 1
ATOM 722 C C . GLY A 1 92 ? -1.744 -12.648 23.582 1.00 48.44 92 GLY A C 1
ATOM 723 O O . GLY A 1 92 ? -1.701 -13.782 23.105 1.00 48.44 92 GLY A O 1
ATOM 724 N N . GLY A 1 93 ? -1.261 -11.585 22.926 1.00 46.66 93 GLY A N 1
ATOM 725 C CA . GLY A 1 93 ? -0.844 -11.597 21.516 1.00 46.66 93 GLY A CA 1
ATOM 726 C C . GLY A 1 93 ? 0.621 -11.964 21.248 1.00 46.66 93 GLY A C 1
ATOM 727 O O . GLY A 1 93 ? 0.974 -12.265 20.111 1.00 46.66 93 GLY A O 1
ATOM 728 N N . VAL A 1 94 ? 1.485 -12.002 22.270 1.00 46.06 94 VAL A N 1
ATOM 729 C CA . VAL A 1 94 ? 2.919 -12.349 22.133 1.00 46.06 94 VAL A CA 1
ATOM 730 C C . VAL A 1 94 ? 3.150 -13.854 22.327 1.00 46.06 94 VAL A C 1
ATOM 732 O O . VAL A 1 94 ? 4.046 -14.277 23.051 1.00 46.06 94 VAL A O 1
ATOM 735 N N . ARG A 1 95 ? 2.311 -14.704 21.730 1.00 43.00 95 ARG A N 1
ATOM 736 C CA . ARG A 1 95 ? 2.556 -16.153 21.614 1.00 43.00 95 ARG A CA 1
ATOM 737 C C . ARG A 1 95 ? 1.852 -16.716 20.385 1.00 43.00 95 ARG A C 1
ATOM 739 O O . ARG A 1 95 ? 0.859 -17.424 20.525 1.00 43.00 95 ARG A O 1
ATOM 746 N N . SER A 1 96 ? 2.362 -16.427 19.193 1.00 38.03 96 SER A N 1
ATOM 747 C CA . SER A 1 96 ? 2.233 -17.277 17.995 1.00 38.03 96 SER A CA 1
ATOM 748 C C . SER A 1 96 ? 3.258 -16.854 16.958 1.00 38.03 96 SER A C 1
ATOM 750 O O . SER A 1 96 ? 3.343 -15.635 16.702 1.00 38.03 96 SER A O 1
#

Radius of gyration: 19.79 Å; Cα contacts (8 Å, |Δi|>4): 36; chains: 1; bounding box: 34×34×50 Å

Sequence (96 aa):
MRAYLVNHGFSDGEARNLLSGKTKSVRLDLLTRLCEAFECSPNDLLDWRGDAGHVLSQLRKSMAPNIEQLLEGKSPQELEEILRRIADSEEGGVRS

Mean predicted aligned error: 9.36 Å

Secondary structure (DSSP, 8-state):
-HHHHHHTT--HHHHHHHHTS------HHHHHHHHHHHT--HHHHS---S-TTSGGGGGSPPPPP-HHHHHTT--HHHHHHHHHHHHHHHTTSS--

Solvent-accessible surface area (backbone atoms only — not comparable to full-atom values): 6185 Å² total; per-residue (Å²): 108,59,68,56,39,41,75,70,76,37,51,70,67,55,33,52,44,65,72,63,70,74,64,88,76,77,56,68,70,59,47,49,55,49,19,69,74,66,79,52,53,68,64,76,77,64,58,80,83,71,61,80,89,42,84,66,47,78,72,50,77,73,77,77,73,65,59,68,70,69,54,56,92,59,51,73,68,58,50,52,53,52,52,52,55,50,58,65,49,58,79,67,62,87,75,128

pLDDT: mean 86.54, std 12.51, range [38.03, 96.25]

Foldseek 3Di:
DLVLCVVLVDDSVRSCLVVVVPDPDDDVVRLVSVCVSVVHDSCVVVFDDDDCPDPSVVVGDDPDPPVVVVCPPDDPVRVVVVVVVVVVVVVVPPDD